Protein AF-A0A7R9R1B5-F1 (afdb_monomer_lite)

Sequence (113 aa):
LSDPQERVQSIYAHIGKLPRANYDLLERLVFHLARVAQQESANRMTANSLAIVFAPCILRTDKVMQMQDKLSDIGKQTVERMAQIKDTLADIDILDTACHTASSRLSSLRLSK

InterPro domains:
  IPR000198 Rho GTPase-activating protein domain [PF00620] (2-62)
  IPR000198 Rho GTPase-activating protein domain [PS50238] (1-90)
  IPR008936 Rho GTPase activation protein [G3DSA:1.10.555.10] (1-97)
  IPR008936 Rho GTPase activation protein [SSF48350] (2-82)
  IPR046987 Unconventional class IX myosin [PTHR46184] (1-112)

Foldseek 3Di:
DPDPVVVVVVVVVVLVPDDPVLSVVVVVVVVVLVVVQVCCVPVVDHNVNCCVVCVCVSVPDPVVVVVVVVVVVVVVVVVVVVVVVVVVVVVVVVVVVVVVVVVVVVVVVVVVD

Radius of gyration: 32.9 Å; chains: 1; bounding box: 54×36×96 Å

pLDDT: mean 89.48, std 11.04, range [51.44, 98.5]

Secondary structure (DSSP, 8-state):
--SHHHHHHHHHHHHTTS-HHHHHHHHHHHHHHHHHHHTHHHH---HHHHHHHHHHHHS---HHHHHHHHHHHHHHHHHHHHHHHHHHHHHHHHHHHHHHHHHHHHHHHHH--

Organism: NCBI:txid334625

Structure (mmCIF, N/CA/C/O backbone):
data_AF-A0A7R9R1B5-F1
#
_entry.id   AF-A0A7R9R1B5-F1
#
loop_
_atom_site.group_PDB
_atom_site.id
_atom_site.type_symbol
_atom_site.label_atom_id
_atom_site.label_alt_id
_atom_site.label_comp_id
_atom_site.label_asym_id
_atom_site.label_entity_id
_atom_site.label_seq_id
_atom_site.pdbx_PDB_ins_code
_atom_site.Cartn_x
_atom_site.Cartn_y
_atom_site.Cartn_z
_atom_site.occupancy
_atom_site.B_iso_or_equiv
_atom_site.auth_seq_id
_atom_site.auth_comp_id
_atom_site.auth_asym_id
_atom_site.auth_atom_id
_atom_site.pdbx_PDB_model_num
ATOM 1 N N . LEU A 1 1 ? 5.996 -4.292 12.915 1.00 61.12 1 LEU A N 1
ATOM 2 C CA . LEU A 1 1 ? 6.849 -5.019 11.950 1.00 61.12 1 LEU A CA 1
ATOM 3 C C . LEU A 1 1 ? 8.125 -4.212 11.771 1.00 61.12 1 LEU A C 1
ATOM 5 O O . LEU A 1 1 ? 8.113 -3.236 11.026 1.00 61.12 1 LEU A O 1
ATOM 9 N N . SER A 1 2 ? 9.159 -4.545 12.541 1.00 83.06 2 SER A N 1
ATOM 10 C CA . SER A 1 2 ? 10.430 -3.803 12.556 1.00 83.06 2 SER A CA 1
ATOM 11 C C . SER A 1 2 ? 11.424 -4.352 11.530 1.00 83.06 2 SER A C 1
ATOM 13 O O . SER A 1 2 ? 12.260 -3.601 11.037 1.00 83.06 2 SER A O 1
ATOM 15 N N . ASP A 1 3 ? 11.295 -5.630 11.163 1.00 92.69 3 ASP A N 1
ATOM 16 C CA . ASP A 1 3 ? 12.121 -6.274 10.146 1.00 92.69 3 ASP A CA 1
ATOM 17 C C . ASP A 1 3 ? 11.570 -6.029 8.721 1.00 92.69 3 ASP A C 1
ATOM 19 O O . ASP A 1 3 ? 10.386 -6.277 8.453 1.00 92.69 3 ASP A O 1
ATOM 23 N N . PRO A 1 4 ? 12.396 -5.539 7.776 1.00 91.44 4 PRO A N 1
ATOM 24 C CA . PRO A 1 4 ? 12.010 -5.402 6.378 1.00 91.44 4 PRO A CA 1
ATOM 25 C C . PRO A 1 4 ? 11.511 -6.699 5.728 1.00 91.44 4 PRO A C 1
ATOM 27 O O . PRO A 1 4 ? 10.579 -6.624 4.926 1.00 91.44 4 PRO A O 1
ATOM 30 N N . GLN A 1 5 ? 12.078 -7.865 6.060 1.00 92.56 5 GLN A N 1
ATOM 31 C CA . GLN A 1 5 ? 11.655 -9.129 5.444 1.00 92.56 5 GLN A CA 1
ATOM 32 C C . GLN A 1 5 ? 10.267 -9.546 5.932 1.00 92.56 5 GLN A C 1
ATOM 34 O O . GLN A 1 5 ? 9.396 -9.836 5.111 1.00 92.56 5 GLN A O 1
ATOM 39 N N . GLU A 1 6 ? 10.001 -9.464 7.236 1.00 94.75 6 GLU A N 1
ATOM 40 C CA . GLU A 1 6 ? 8.655 -9.667 7.787 1.00 94.75 6 GLU A CA 1
ATOM 41 C C . GLU A 1 6 ? 7.609 -8.737 7.154 1.00 94.75 6 GLU A C 1
ATOM 43 O O . GLU A 1 6 ? 6.486 -9.156 6.862 1.00 94.75 6 GLU A O 1
ATOM 48 N N . ARG A 1 7 ? 7.962 -7.468 6.904 1.00 92.00 7 ARG A N 1
ATOM 49 C CA . ARG A 1 7 ? 7.063 -6.519 6.224 1.00 92.00 7 ARG A CA 1
ATOM 50 C C . ARG A 1 7 ? 6.722 -6.984 4.816 1.00 92.00 7 ARG A C 1
ATOM 52 O O . ARG A 1 7 ? 5.553 -6.958 4.439 1.00 92.00 7 ARG A O 1
ATOM 59 N N . VAL A 1 8 ? 7.726 -7.413 4.058 1.00 92.75 8 VAL A N 1
ATOM 60 C CA . VAL A 1 8 ? 7.546 -7.914 2.692 1.00 92.75 8 VAL A CA 1
ATOM 61 C C . VAL A 1 8 ? 6.665 -9.1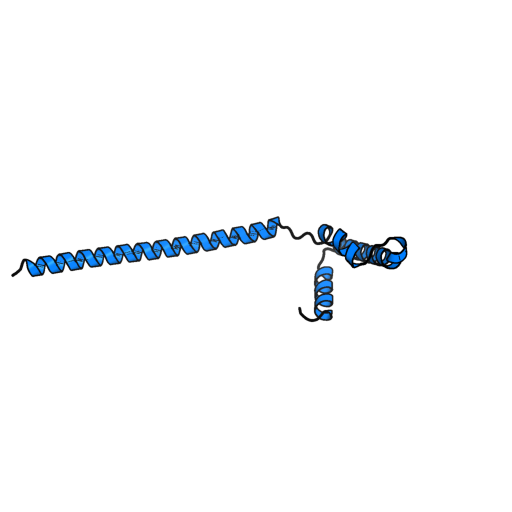63 2.690 1.00 92.75 8 VAL A C 1
ATOM 63 O O . VAL A 1 8 ? 5.689 -9.215 1.944 1.00 92.75 8 VAL A O 1
ATOM 66 N N . GLN A 1 9 ? 6.938 -10.128 3.571 1.00 94.19 9 GLN A N 1
ATOM 67 C CA . GLN A 1 9 ? 6.129 -11.344 3.695 1.00 94.19 9 GLN A CA 1
ATOM 68 C C . GLN A 1 9 ? 4.677 -11.033 4.070 1.00 94.19 9 GLN A C 1
ATOM 70 O O . GLN A 1 9 ? 3.746 -11.562 3.462 1.00 94.19 9 GLN A O 1
ATOM 75 N N . SER A 1 10 ? 4.468 -10.115 5.016 1.00 94.75 10 SER A N 1
ATOM 76 C CA . SER A 1 10 ? 3.129 -9.665 5.391 1.00 94.75 10 SER A CA 1
ATOM 77 C C . SER A 1 10 ? 2.392 -9.035 4.206 1.00 94.75 10 SER A C 1
ATOM 79 O O . SER A 1 10 ? 1.233 -9.368 3.963 1.00 94.75 10 SER A O 1
ATOM 81 N N . ILE A 1 11 ? 3.052 -8.190 3.406 1.00 92.31 11 ILE A N 1
ATOM 82 C CA . ILE A 1 11 ? 2.444 -7.589 2.209 1.00 92.31 11 ILE A CA 1
ATOM 83 C C . ILE A 1 11 ? 2.019 -8.672 1.208 1.00 92.31 11 ILE A C 1
ATOM 85 O O . ILE A 1 11 ? 0.870 -8.663 0.764 1.00 92.31 11 ILE A O 1
ATOM 89 N N . TYR A 1 12 ? 2.888 -9.641 0.904 1.00 94.06 12 TYR A N 1
ATOM 90 C CA . TYR A 1 12 ? 2.540 -10.750 0.007 1.00 94.06 12 TYR A CA 1
ATOM 91 C C . TYR A 1 12 ? 1.366 -11.581 0.530 1.00 94.06 12 TYR A C 1
ATOM 93 O O . TYR A 1 12 ? 0.474 -11.934 -0.242 1.00 94.06 12 TYR A O 1
ATOM 101 N N . ALA A 1 13 ? 1.307 -11.828 1.841 1.00 95.75 13 ALA A N 1
ATOM 102 C CA . ALA A 1 13 ? 0.195 -12.541 2.460 1.00 95.75 13 ALA A CA 1
ATOM 103 C C . ALA A 1 13 ? -1.146 -11.796 2.321 1.00 95.75 13 ALA A C 1
ATOM 105 O O . ALA A 1 13 ? -2.189 -12.437 2.204 1.00 95.75 13 ALA A O 1
ATOM 106 N N . HIS A 1 14 ? -1.148 -10.458 2.321 1.00 92.94 14 HIS A N 1
ATOM 107 C CA . HIS A 1 14 ? -2.362 -9.665 2.088 1.00 92.94 14 HIS A CA 1
ATOM 108 C C . HIS A 1 14 ? -2.739 -9.618 0.607 1.00 92.94 14 HIS A C 1
ATOM 110 O O . HIS A 1 14 ? -3.911 -9.779 0.273 1.00 92.94 14 HIS A O 1
ATOM 116 N N . ILE A 1 15 ? -1.756 -9.459 -0.283 1.00 94.06 15 ILE A N 1
ATOM 117 C CA . ILE A 1 15 ? -1.978 -9.491 -1.734 1.00 94.06 15 ILE A CA 1
ATOM 118 C C . ILE A 1 15 ? -2.579 -10.840 -2.151 1.00 94.06 15 ILE A C 1
ATOM 120 O O . ILE A 1 15 ? -3.541 -10.867 -2.912 1.00 94.06 15 ILE A O 1
ATOM 124 N N . GLY A 1 16 ? -2.091 -11.952 -1.592 1.00 94.25 16 GLY A N 1
ATOM 125 C CA . GLY A 1 16 ? -2.614 -13.295 -1.867 1.00 94.25 16 GLY A CA 1
ATOM 126 C C . GLY A 1 16 ? -4.068 -13.530 -1.434 1.00 94.25 16 GLY A C 1
ATOM 127 O O . GLY A 1 16 ? -4.669 -14.514 -1.853 1.00 94.25 16 GLY A O 1
ATOM 128 N N . LYS A 1 17 ? -4.651 -12.638 -0.621 1.00 96.06 17 LYS A N 1
ATOM 129 C CA . LYS A 1 17 ? -6.064 -12.693 -0.201 1.00 96.06 17 LYS A CA 1
ATOM 130 C C . LYS A 1 17 ? -6.991 -11.856 -1.086 1.00 96.06 17 LYS A C 1
ATOM 132 O O . LYS A 1 17 ? -8.199 -11.856 -0.858 1.00 96.06 17 LYS A O 1
ATOM 137 N N . LEU A 1 18 ? -6.455 -11.116 -2.057 1.00 95.12 18 LEU A N 1
ATOM 138 C CA . LEU A 1 18 ? -7.271 -10.314 -2.963 1.00 95.12 18 LEU A CA 1
ATOM 139 C C . LEU A 1 18 ? -8.147 -11.213 -3.853 1.00 95.12 18 LEU A C 1
ATOM 141 O O . LEU A 1 18 ? -7.714 -12.300 -4.245 1.00 95.12 18 LEU A O 1
ATOM 145 N N . PRO A 1 19 ? -9.352 -10.754 -4.246 1.00 97.69 19 PRO A N 1
ATOM 146 C CA . PRO A 1 19 ? -10.121 -11.409 -5.296 1.00 97.69 19 PRO A CA 1
ATOM 147 C C . PRO A 1 19 ? -9.272 -11.597 -6.556 1.00 97.69 19 PRO A C 1
ATOM 149 O O . PRO A 1 19 ? -8.472 -10.725 -6.903 1.00 97.69 19 PRO A O 1
ATOM 152 N N . ARG A 1 20 ? -9.469 -12.715 -7.266 1.00 96.06 20 ARG A N 1
ATOM 153 C CA . ARG A 1 20 ? -8.600 -13.130 -8.381 1.00 96.06 20 ARG A CA 1
ATOM 154 C C . ARG A 1 20 ? -8.358 -12.023 -9.412 1.00 96.06 20 ARG A C 1
ATOM 156 O O . ARG A 1 20 ? -7.215 -11.761 -9.765 1.00 96.06 20 ARG A O 1
ATOM 163 N N . ALA A 1 21 ? -9.419 -11.336 -9.833 1.00 96.81 21 ALA A N 1
ATOM 164 C CA . ALA A 1 21 ? -9.326 -10.247 -10.804 1.00 96.81 21 ALA A CA 1
ATOM 165 C C . ALA A 1 21 ? -8.450 -9.079 -10.308 1.00 96.81 21 ALA A C 1
ATOM 167 O O . ALA A 1 21 ? -7.675 -8.511 -11.076 1.00 96.81 21 ALA A O 1
ATOM 168 N N . ASN A 1 22 ? -8.540 -8.738 -9.019 1.00 95.88 22 ASN A N 1
ATOM 169 C CA . ASN A 1 22 ? -7.748 -7.677 -8.401 1.00 95.88 22 ASN A CA 1
ATOM 170 C C . ASN A 1 22 ? -6.281 -8.093 -8.251 1.00 95.88 22 ASN A C 1
ATOM 172 O O . ASN A 1 22 ? -5.400 -7.270 -8.490 1.00 95.88 22 ASN A O 1
ATOM 176 N N . TYR A 1 23 ? -6.023 -9.354 -7.890 1.00 96.44 23 TYR A N 1
ATOM 177 C CA . TYR A 1 23 ? -4.672 -9.913 -7.837 1.00 96.44 23 TYR A CA 1
ATOM 178 C C . TYR A 1 23 ? -3.999 -9.867 -9.215 1.00 96.44 23 TYR A C 1
ATOM 180 O O . TYR A 1 23 ? -2.932 -9.273 -9.349 1.00 96.44 23 TYR A O 1
ATOM 188 N N . ASP A 1 24 ? -4.654 -10.418 -10.245 1.00 97.25 24 ASP A N 1
ATOM 189 C CA . ASP A 1 24 ? -4.107 -10.485 -11.608 1.00 97.25 24 ASP A CA 1
ATOM 190 C C . ASP A 1 24 ? -3.831 -9.075 -12.171 1.00 97.25 24 ASP A C 1
ATOM 192 O O . ASP A 1 24 ? -2.839 -8.843 -12.869 1.00 97.25 24 ASP A O 1
ATOM 196 N N . LEU A 1 25 ? -4.696 -8.102 -11.861 1.00 96.62 25 LEU A N 1
ATOM 197 C CA . LEU A 1 25 ? -4.483 -6.703 -12.232 1.00 96.62 25 LEU A CA 1
ATOM 198 C C . LEU A 1 25 ? -3.286 -6.094 -11.493 1.00 96.62 25 LEU A C 1
ATOM 200 O O . LEU A 1 25 ? -2.444 -5.454 -12.126 1.00 96.62 25 LEU A O 1
ATOM 204 N N . LEU A 1 26 ? -3.217 -6.268 -10.171 1.00 96.19 26 LEU A N 1
ATOM 205 C CA . LEU A 1 26 ? -2.152 -5.703 -9.346 1.00 96.19 26 LEU A CA 1
ATOM 206 C C . LEU A 1 26 ? -0.785 -6.268 -9.744 1.00 96.19 26 LEU A C 1
ATOM 208 O O . LEU A 1 26 ? 0.165 -5.500 -9.875 1.00 96.19 26 LEU A O 1
ATOM 212 N N . GLU A 1 27 ? -0.696 -7.573 -10.001 1.00 95.75 27 GLU A N 1
ATOM 213 C CA . GLU A 1 27 ? 0.521 -8.230 -10.484 1.00 95.75 27 GLU A CA 1
ATOM 214 C C . GLU A 1 27 ? 1.004 -7.602 -11.798 1.00 95.75 27 GLU A C 1
ATOM 216 O O . GLU A 1 27 ? 2.142 -7.130 -11.883 1.00 95.75 27 GLU A O 1
ATOM 221 N N . ARG A 1 28 ? 0.128 -7.515 -12.812 1.00 98.00 28 ARG A N 1
ATOM 222 C CA . ARG A 1 28 ? 0.492 -6.905 -14.102 1.00 98.00 28 ARG A CA 1
ATOM 223 C C . ARG A 1 28 ? 0.872 -5.436 -13.969 1.00 98.00 28 ARG A C 1
ATOM 225 O O . ARG A 1 28 ? 1.791 -4.981 -14.653 1.00 98.00 28 ARG A O 1
ATOM 232 N N . LEU A 1 29 ? 0.177 -4.694 -13.112 1.00 97.25 29 LEU A N 1
ATOM 233 C CA . LEU A 1 29 ? 0.451 -3.282 -12.882 1.00 97.25 29 LEU A CA 1
ATOM 234 C C . LEU A 1 29 ? 1.820 -3.085 -12.226 1.00 97.25 29 LEU A C 1
ATOM 236 O O . LEU A 1 29 ? 2.629 -2.316 -12.739 1.00 97.25 29 LEU A O 1
ATOM 240 N N . VAL A 1 30 ? 2.113 -3.801 -11.139 1.00 96.19 30 VAL A N 1
ATOM 241 C CA . VAL A 1 30 ? 3.409 -3.718 -10.447 1.00 96.19 30 VAL A CA 1
ATOM 242 C C . VAL A 1 30 ? 4.545 -4.146 -11.377 1.00 96.19 30 VAL A C 1
ATOM 244 O O . VAL A 1 30 ? 5.571 -3.468 -11.436 1.00 96.19 30 VAL A O 1
ATOM 247 N N . PHE A 1 31 ? 4.344 -5.199 -12.176 1.00 97.81 31 PHE A N 1
ATOM 248 C CA . PHE A 1 31 ? 5.305 -5.613 -13.198 1.00 97.81 31 PHE A CA 1
ATOM 249 C C . PHE A 1 31 ? 5.576 -4.505 -14.227 1.00 97.81 31 PHE A C 1
ATOM 251 O O . PHE A 1 31 ? 6.729 -4.215 -14.553 1.00 97.81 31 PHE A O 1
ATOM 258 N N . HIS A 1 32 ? 4.529 -3.844 -14.724 1.00 98.19 32 HIS A N 1
ATOM 259 C CA . HIS A 1 32 ? 4.682 -2.725 -15.649 1.00 98.19 32 HIS A CA 1
ATOM 260 C C . HIS A 1 32 ? 5.438 -1.552 -15.009 1.00 98.19 32 HIS A C 1
ATOM 262 O O . HIS A 1 32 ? 6.385 -1.043 -15.605 1.00 98.19 32 HIS A O 1
ATOM 268 N N . LEU A 1 33 ? 5.080 -1.160 -13.783 1.00 98.12 33 LEU A N 1
ATOM 269 C CA . LEU A 1 33 ? 5.745 -0.068 -13.068 1.00 98.12 33 LEU A CA 1
ATOM 270 C C . LEU A 1 33 ? 7.226 -0.368 -12.803 1.00 98.12 33 LEU A C 1
ATOM 272 O O . LEU A 1 33 ? 8.055 0.531 -12.925 1.00 98.12 33 LEU A O 1
ATOM 276 N N . ALA A 1 34 ? 7.586 -1.625 -12.529 1.00 98.06 34 ALA A N 1
ATOM 277 C CA . ALA A 1 34 ? 8.985 -2.034 -12.408 1.00 98.06 34 ALA A CA 1
ATOM 278 C C . ALA A 1 34 ? 9.761 -1.820 -13.719 1.00 98.06 34 ALA A C 1
ATOM 280 O O . ALA A 1 34 ? 10.881 -1.313 -13.698 1.00 98.06 34 ALA A O 1
ATOM 281 N N . ARG A 1 35 ? 9.157 -2.132 -14.874 1.00 98.38 35 ARG A N 1
ATOM 282 C CA . ARG A 1 35 ? 9.765 -1.857 -16.189 1.00 98.38 35 ARG A CA 1
ATOM 283 C C . ARG A 1 35 ? 9.908 -0.362 -16.463 1.00 98.38 35 ARG A C 1
ATOM 285 O O . ARG A 1 35 ? 10.907 0.045 -17.044 1.00 98.38 35 ARG A O 1
ATOM 292 N N . VAL A 1 36 ? 8.937 0.451 -16.042 1.00 98.50 36 VAL A N 1
ATOM 293 C CA . VAL A 1 36 ? 9.031 1.916 -16.140 1.00 98.50 36 VAL A CA 1
ATOM 294 C C . VAL A 1 36 ? 10.193 2.428 -15.286 1.00 98.50 36 VAL A C 1
ATOM 296 O O . VAL A 1 36 ? 11.011 3.189 -15.796 1.00 98.50 36 VAL A O 1
ATOM 299 N N . ALA A 1 37 ? 10.325 1.954 -14.044 1.00 98.38 37 ALA A N 1
ATOM 300 C CA . ALA A 1 37 ? 11.424 2.328 -13.151 1.00 98.38 37 ALA A CA 1
ATOM 301 C C . ALA A 1 37 ? 12.804 1.909 -13.691 1.00 98.38 37 ALA A C 1
ATOM 303 O O . ALA A 1 37 ? 13.777 2.634 -13.543 1.00 98.38 37 ALA A O 1
ATOM 304 N N . GLN A 1 38 ? 12.907 0.769 -14.380 1.00 98.31 38 GLN A N 1
ATOM 305 C CA . GLN A 1 38 ? 14.160 0.355 -15.032 1.00 98.31 38 GLN A CA 1
ATOM 306 C C . GLN A 1 38 ? 14.602 1.301 -16.162 1.00 98.31 38 GLN A C 1
ATOM 308 O O . GLN A 1 38 ? 15.764 1.278 -16.556 1.00 98.31 38 GLN A O 1
ATOM 313 N N . GLN A 1 39 ? 13.692 2.123 -16.692 1.00 98.19 39 GLN A N 1
ATOM 314 C CA . GLN A 1 39 ? 13.964 3.122 -17.731 1.00 98.19 39 GLN A CA 1
ATOM 315 C C . GLN A 1 39 ? 14.119 4.541 -17.149 1.00 98.19 39 GLN A C 1
ATOM 317 O O . GLN A 1 39 ? 13.960 5.527 -17.874 1.00 98.19 39 GLN A O 1
ATOM 322 N N . GLU A 1 40 ? 14.438 4.657 -15.854 1.00 98.12 40 GLU A N 1
ATOM 323 C CA . GLU A 1 40 ? 14.573 5.929 -15.130 1.00 98.12 40 GLU A CA 1
ATOM 324 C C . GLU A 1 40 ? 15.499 6.932 -15.835 1.00 98.12 40 GLU A C 1
ATOM 326 O O . GLU A 1 40 ? 15.192 8.119 -15.883 1.00 98.12 40 GLU A O 1
ATOM 331 N N . SER A 1 41 ? 16.596 6.483 -16.452 1.00 98.06 41 SER A N 1
ATOM 332 C CA . SER A 1 41 ? 17.519 7.375 -17.169 1.00 98.06 41 SER A CA 1
ATOM 333 C C . SER A 1 41 ? 16.859 8.130 -18.332 1.00 98.06 41 SER A C 1
ATOM 335 O O . SER A 1 41 ? 17.249 9.258 -18.631 1.00 98.06 41 SER A O 1
ATOM 337 N N . ALA A 1 42 ? 15.843 7.535 -18.964 1.00 98.25 42 ALA A N 1
ATOM 338 C CA . ALA A 1 42 ? 15.117 8.118 -20.088 1.00 98.25 42 ALA A CA 1
ATOM 339 C C . ALA A 1 42 ? 13.830 8.841 -19.657 1.00 98.25 42 ALA A C 1
ATOM 341 O O . ALA A 1 42 ? 13.502 9.888 -20.212 1.00 98.25 42 ALA A O 1
ATOM 342 N N . ASN A 1 43 ? 13.094 8.302 -18.678 1.00 97.69 43 ASN A N 1
ATOM 343 C CA . ASN A 1 43 ? 11.778 8.821 -18.277 1.00 97.69 43 ASN A CA 1
ATOM 344 C C . ASN A 1 43 ? 11.770 9.589 -16.942 1.00 97.69 43 ASN A C 1
ATOM 346 O O . ASN A 1 43 ? 10.759 10.201 -16.606 1.00 97.69 43 ASN A O 1
ATOM 350 N N . ARG A 1 44 ? 12.887 9.590 -16.204 1.00 97.88 44 ARG A N 1
ATOM 351 C CA . ARG A 1 44 ? 13.086 10.241 -14.895 1.00 97.88 44 ARG A CA 1
ATOM 352 C C . ARG A 1 44 ? 12.178 9.731 -13.770 1.00 97.88 44 ARG A C 1
ATOM 354 O O . ARG A 1 44 ? 12.051 10.383 -12.733 1.00 97.88 44 ARG A O 1
ATOM 361 N N . MET A 1 45 ? 11.536 8.583 -13.954 1.00 98.31 45 MET A N 1
ATOM 362 C CA . MET A 1 45 ? 10.630 7.990 -12.979 1.00 98.31 45 MET A CA 1
ATOM 363 C C . MET A 1 45 ? 11.357 6.921 -12.162 1.00 98.31 45 MET A C 1
ATOM 365 O O . MET A 1 45 ? 11.613 5.826 -12.651 1.00 98.31 45 MET A O 1
ATOM 369 N N . THR A 1 46 ? 11.646 7.229 -10.896 1.00 98.31 46 THR A N 1
ATOM 370 C CA . THR A 1 46 ? 12.156 6.257 -9.917 1.00 98.31 46 THR A CA 1
ATOM 371 C C . THR A 1 46 ? 11.014 5.370 -9.409 1.00 98.31 46 THR A C 1
ATOM 373 O O . THR A 1 46 ? 9.836 5.737 -9.475 1.00 98.31 46 THR A O 1
ATOM 376 N N . ALA A 1 47 ? 11.339 4.234 -8.785 1.00 97.50 47 ALA A N 1
ATOM 377 C CA . ALA A 1 47 ? 10.339 3.428 -8.074 1.00 97.50 47 ALA A CA 1
ATOM 378 C C . ALA A 1 47 ? 9.572 4.246 -7.012 1.00 97.50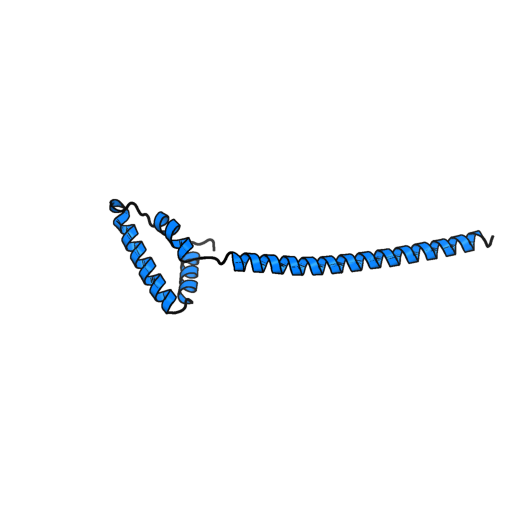 47 ALA A C 1
ATOM 380 O O . ALA A 1 47 ? 8.369 4.061 -6.832 1.00 97.50 47 ALA A O 1
ATOM 381 N N . ASN A 1 48 ? 10.249 5.191 -6.348 1.00 97.38 48 ASN A N 1
ATOM 382 C CA . ASN A 1 48 ? 9.635 6.056 -5.344 1.00 97.38 48 ASN A CA 1
ATOM 383 C C . ASN A 1 48 ? 8.668 7.079 -5.965 1.00 97.38 48 ASN A C 1
ATOM 385 O O . ASN A 1 48 ? 7.560 7.248 -5.461 1.00 97.38 48 ASN A O 1
ATOM 389 N N . SER A 1 49 ? 9.036 7.735 -7.074 1.00 97.69 49 SER A N 1
ATOM 390 C CA . SER A 1 49 ? 8.133 8.698 -7.725 1.00 97.69 49 SER A CA 1
ATOM 391 C C . SER A 1 49 ? 6.897 8.011 -8.310 1.00 97.69 49 SER A C 1
ATOM 393 O O . SER A 1 49 ? 5.791 8.535 -8.187 1.00 97.69 49 SER A O 1
ATOM 395 N N . LEU A 1 50 ? 7.051 6.802 -8.858 1.00 97.94 50 LEU A N 1
ATOM 396 C CA . LEU A 1 50 ? 5.921 5.973 -9.281 1.00 97.94 50 LEU A CA 1
ATOM 397 C C . LEU A 1 50 ? 5.034 5.586 -8.091 1.00 97.94 50 LEU A C 1
ATOM 399 O O . LEU A 1 50 ? 3.815 5.713 -8.179 1.00 97.94 50 LEU A O 1
ATOM 403 N N . ALA A 1 51 ? 5.618 5.173 -6.962 1.00 95.44 51 ALA A N 1
ATOM 404 C CA . ALA A 1 51 ? 4.852 4.850 -5.760 1.00 95.44 51 ALA A CA 1
ATOM 405 C C . ALA A 1 51 ? 4.031 6.051 -5.258 1.00 95.44 51 ALA A C 1
ATOM 407 O O . ALA A 1 51 ? 2.858 5.881 -4.936 1.00 95.44 51 ALA A O 1
ATOM 408 N N . ILE A 1 52 ? 4.594 7.264 -5.264 1.00 95.12 52 ILE A N 1
ATOM 409 C CA . ILE A 1 52 ? 3.885 8.494 -4.867 1.00 95.12 52 ILE A CA 1
ATOM 410 C C . ILE A 1 52 ? 2.637 8.735 -5.730 1.00 95.12 52 ILE A C 1
ATOM 412 O O . ILE A 1 52 ? 1.589 9.101 -5.200 1.00 95.12 52 ILE A O 1
ATOM 416 N N . VAL A 1 53 ? 2.727 8.515 -7.045 1.00 94.44 53 VAL A N 1
ATOM 417 C CA . VAL A 1 53 ? 1.612 8.755 -7.978 1.00 94.44 53 VAL A CA 1
ATOM 418 C C . VAL A 1 53 ? 0.562 7.644 -7.916 1.00 94.44 53 VAL A C 1
ATOM 420 O O . VAL A 1 53 ? -0.638 7.917 -7.922 1.00 94.44 53 VAL A O 1
ATOM 423 N N . PHE A 1 54 ? 0.995 6.384 -7.864 1.00 94.81 54 PHE A N 1
ATOM 424 C CA . PHE A 1 54 ? 0.102 5.236 -8.028 1.00 94.81 54 PHE A CA 1
ATOM 425 C C . PHE A 1 54 ? -0.452 4.687 -6.711 1.00 94.81 54 PHE A C 1
ATOM 427 O O . PHE A 1 54 ? -1.589 4.209 -6.700 1.00 94.81 54 PHE A O 1
ATOM 434 N N . ALA A 1 55 ? 0.280 4.773 -5.594 1.00 92.06 55 ALA A N 1
ATOM 435 C CA . ALA A 1 55 ? -0.199 4.253 -4.311 1.00 92.06 55 ALA A CA 1
ATOM 436 C C . ALA A 1 55 ? -1.555 4.852 -3.882 1.00 92.06 55 ALA A C 1
ATOM 438 O O . ALA A 1 55 ? -2.417 4.069 -3.484 1.00 92.06 55 ALA A O 1
ATOM 439 N N . PRO A 1 56 ? -1.829 6.168 -4.030 1.00 88.88 56 PRO A N 1
ATOM 440 C CA . PRO A 1 56 ? -3.140 6.733 -3.700 1.00 88.88 56 PRO A CA 1
ATOM 441 C C . PRO A 1 56 ? -4.284 6.176 -4.553 1.00 88.88 56 PRO A C 1
ATOM 443 O O . PRO A 1 56 ? -5.416 6.089 -4.088 1.00 88.88 56 PRO A O 1
ATOM 446 N N . CYS A 1 57 ? -4.008 5.800 -5.801 1.00 87.94 57 CYS A N 1
ATOM 447 C CA . CYS A 1 57 ? -5.013 5.285 -6.726 1.00 87.94 57 CYS A CA 1
ATOM 448 C C . CYS A 1 57 ? -5.307 3.797 -6.501 1.00 87.94 57 CYS A C 1
ATOM 450 O O . CYS A 1 57 ? -6.438 3.373 -6.733 1.00 87.94 57 CYS A O 1
ATOM 452 N N . ILE A 1 58 ? -4.305 3.035 -6.046 1.00 89.50 58 ILE A N 1
ATOM 453 C CA . ILE A 1 58 ? -4.369 1.581 -5.839 1.00 89.50 58 ILE A CA 1
ATOM 454 C C . ILE A 1 58 ? -4.821 1.232 -4.415 1.00 89.50 58 ILE A C 1
ATOM 456 O O . ILE A 1 58 ? -5.670 0.367 -4.233 1.00 89.50 58 ILE A O 1
ATOM 460 N N . LEU A 1 59 ? -4.256 1.897 -3.403 1.00 84.75 59 LEU A N 1
ATOM 461 C CA . LEU A 1 59 ? -4.399 1.550 -1.984 1.00 84.75 59 LEU A CA 1
ATOM 462 C C . LEU A 1 59 ? -5.359 2.486 -1.246 1.00 84.75 59 LEU A C 1
ATOM 464 O O . LEU A 1 59 ? -5.153 2.746 -0.058 1.00 84.75 59 LEU A O 1
ATOM 468 N N . ARG A 1 60 ? -6.367 3.039 -1.941 1.00 77.69 60 ARG A N 1
ATOM 469 C CA . ARG A 1 60 ? -7.321 3.984 -1.341 1.00 77.69 60 ARG A CA 1
ATOM 470 C C . ARG A 1 60 ? -7.798 3.442 -0.003 1.00 77.69 60 ARG A C 1
ATOM 472 O O . ARG A 1 60 ? -8.472 2.423 0.070 1.00 77.69 60 ARG A O 1
ATOM 479 N N . THR A 1 61 ? -7.423 4.141 1.055 1.00 62.50 61 THR A N 1
ATOM 480 C CA . THR A 1 61 ? -8.016 3.928 2.362 1.00 62.50 61 THR A CA 1
ATOM 481 C C . THR A 1 61 ? -9.307 4.719 2.337 1.00 62.50 61 THR A C 1
ATOM 483 O O . THR A 1 61 ? -9.268 5.931 2.107 1.00 62.50 61 THR A O 1
ATOM 486 N N . ASP A 1 62 ? -10.445 4.052 2.508 1.00 62.00 62 ASP A N 1
ATOM 487 C CA . ASP A 1 62 ? -11.730 4.733 2.594 1.00 62.00 62 ASP A CA 1
ATOM 488 C C . ASP A 1 62 ? -11.705 5.668 3.805 1.00 62.00 62 ASP A C 1
ATOM 490 O O . ASP A 1 62 ? -11.988 5.281 4.938 1.00 62.00 62 ASP A O 1
ATOM 494 N N . LYS A 1 63 ? -11.344 6.938 3.574 1.00 59.03 63 LYS A N 1
ATOM 495 C CA . LYS A 1 63 ? -11.399 7.993 4.595 1.00 59.03 63 LYS A CA 1
ATOM 496 C C . LYS A 1 63 ? -12.789 8.054 5.228 1.00 59.03 63 LYS A C 1
ATOM 498 O O . LYS A 1 63 ? -12.904 8.375 6.402 1.00 59.03 63 LYS A O 1
ATOM 503 N N . VAL A 1 64 ? -13.826 7.724 4.457 1.00 58.47 64 VAL A N 1
ATOM 504 C CA . VAL A 1 64 ? -15.214 7.628 4.918 1.00 58.47 64 VAL A CA 1
ATOM 505 C C . VAL A 1 64 ? -15.375 6.530 5.969 1.00 58.47 64 VAL A C 1
ATOM 507 O O . VAL A 1 64 ? -15.914 6.809 7.033 1.00 58.47 64 VAL A O 1
ATOM 510 N N . MET A 1 65 ? -14.834 5.334 5.728 1.00 58.12 65 MET A N 1
ATOM 511 C CA . MET A 1 65 ? -14.891 4.216 6.673 1.00 58.12 65 MET A CA 1
ATOM 512 C C . MET A 1 65 ? -14.125 4.543 7.965 1.00 58.12 65 MET A C 1
ATOM 514 O O . MET A 1 65 ? -14.662 4.392 9.055 1.00 58.12 65 MET A O 1
ATOM 518 N N . GLN A 1 66 ? -12.938 5.157 7.856 1.00 60.34 66 GLN A N 1
ATOM 519 C CA . GLN A 1 66 ? -12.184 5.616 9.034 1.00 60.34 66 GLN A CA 1
ATOM 520 C C . GLN A 1 66 ? -12.893 6.720 9.836 1.00 60.34 66 GLN A C 1
ATOM 522 O O . GLN A 1 66 ? -12.737 6.792 11.055 1.00 60.34 66 GLN A O 1
ATOM 527 N N . MET A 1 67 ? -13.631 7.621 9.182 1.00 60.88 67 MET A N 1
ATOM 528 C CA . MET A 1 67 ? -14.427 8.635 9.882 1.00 60.88 67 MET A CA 1
ATOM 529 C C . MET A 1 67 ? -15.661 8.019 10.543 1.00 60.88 67 MET A C 1
ATOM 531 O O . MET A 1 67 ? -16.011 8.415 11.651 1.00 60.88 67 MET A O 1
ATOM 535 N N . GLN A 1 68 ? -16.294 7.042 9.896 1.00 64.81 68 GLN A N 1
ATOM 536 C CA . GLN A 1 68 ? -17.467 6.351 10.421 1.00 64.81 68 GLN A CA 1
ATOM 537 C C . GLN A 1 68 ? -17.129 5.543 11.681 1.00 64.81 68 GLN A C 1
ATOM 539 O O . GLN A 1 68 ? -17.853 5.646 12.672 1.00 64.81 68 GLN A O 1
ATOM 544 N N . ASP A 1 69 ? -15.983 4.857 11.692 1.00 69.12 69 ASP A N 1
ATOM 545 C CA . ASP A 1 69 ? -15.482 4.142 12.871 1.00 69.12 69 ASP A CA 1
ATOM 546 C C . ASP A 1 69 ? -15.244 5.107 14.044 1.00 69.12 69 ASP A C 1
ATOM 548 O O . ASP A 1 69 ? -15.762 4.897 15.143 1.00 69.12 69 ASP A O 1
ATOM 552 N N . LYS A 1 70 ? -14.571 6.241 13.796 1.00 71.31 70 LYS A N 1
ATOM 553 C CA . LYS A 1 70 ? -14.325 7.273 14.822 1.00 71.31 70 LYS A CA 1
ATOM 554 C C . LYS A 1 70 ? -15.610 7.891 15.376 1.00 71.31 70 LYS A C 1
ATOM 556 O O . LYS A 1 70 ? -15.699 8.144 16.574 1.00 71.31 70 LYS A O 1
ATOM 561 N N . LEU A 1 71 ? -16.601 8.149 14.522 1.00 78.69 71 LEU A N 1
ATOM 562 C CA . LEU A 1 71 ? -17.896 8.690 14.948 1.00 78.69 71 LEU A CA 1
ATOM 563 C C . LEU A 1 71 ? -18.681 7.678 15.795 1.00 78.69 71 LEU A C 1
ATOM 565 O O . LEU A 1 71 ? -19.354 8.073 16.747 1.00 78.69 71 LEU A O 1
ATOM 569 N N . SER A 1 72 ? -18.565 6.382 15.488 1.00 77.75 72 SER A N 1
ATOM 570 C CA . SER A 1 72 ? -19.222 5.321 16.256 1.00 77.75 72 SER A CA 1
ATOM 571 C C . SER A 1 72 ? -18.674 5.196 17.685 1.00 77.75 72 SER A C 1
ATOM 573 O O . SER A 1 72 ? -19.451 5.033 18.629 1.00 77.75 72 SER A O 1
ATOM 575 N N . ASP A 1 73 ? -17.361 5.364 17.865 1.00 82.94 73 ASP A N 1
ATOM 576 C CA . ASP A 1 73 ? -16.714 5.311 19.180 1.00 82.94 73 ASP A CA 1
ATOM 577 C C . ASP A 1 73 ? -17.067 6.523 20.048 1.00 82.94 73 ASP A C 1
ATOM 579 O O . ASP A 1 73 ? -17.357 6.371 21.237 1.00 82.94 73 ASP A O 1
ATOM 583 N N . ILE A 1 74 ? -17.141 7.718 19.450 1.00 85.50 74 ILE A N 1
ATOM 584 C CA . ILE A 1 74 ? -17.614 8.925 20.147 1.00 85.50 74 ILE A CA 1
ATOM 585 C C . ILE A 1 74 ? -19.050 8.721 20.649 1.00 85.50 74 ILE A C 1
ATOM 587 O O . ILE A 1 74 ? -19.371 9.106 21.777 1.00 85.50 74 ILE A O 1
ATOM 591 N N . GLY A 1 75 ? -19.909 8.086 19.844 1.00 83.25 75 GLY A N 1
ATOM 592 C CA . GLY A 1 75 ? -21.278 7.753 20.235 1.00 83.25 75 GLY A CA 1
ATOM 593 C C . GLY A 1 75 ? -21.335 6.879 21.491 1.00 83.25 75 GLY A C 1
ATOM 594 O O . GLY A 1 75 ? -22.024 7.228 22.449 1.00 83.25 75 GLY A O 1
ATOM 595 N N . LYS A 1 76 ? -20.558 5.789 21.530 1.00 86.31 76 LYS A N 1
ATOM 596 C CA . LYS A 1 76 ? -20.484 4.887 22.694 1.00 86.31 76 LYS A CA 1
ATOM 597 C C . LYS A 1 76 ? -19.965 5.599 23.943 1.00 86.31 76 LYS A C 1
ATOM 599 O O . LYS A 1 76 ? -20.607 5.540 24.989 1.00 86.31 76 LYS A O 1
ATOM 604 N N . GLN A 1 77 ? -18.865 6.342 23.811 1.00 88.88 77 GLN A N 1
ATOM 605 C CA . GLN A 1 77 ? -18.273 7.082 24.927 1.00 88.88 77 GLN A CA 1
ATOM 606 C C . GLN A 1 77 ? -19.230 8.146 25.492 1.00 88.88 77 GLN A C 1
ATOM 608 O O . GLN A 1 77 ? -19.260 8.391 26.699 1.00 88.88 77 GLN A O 1
ATOM 613 N N . THR A 1 78 ? -20.031 8.781 24.632 1.00 88.31 78 THR A N 1
ATOM 614 C CA . THR A 1 78 ? -21.028 9.776 25.055 1.00 88.31 78 THR A CA 1
ATOM 615 C C . THR A 1 78 ? -22.137 9.128 25.881 1.00 88.31 78 THR A C 1
ATOM 617 O O . THR A 1 78 ? -22.519 9.676 26.913 1.00 88.31 78 THR A O 1
ATOM 620 N N . VAL A 1 79 ? -22.621 7.950 25.476 1.00 91.81 79 VAL A N 1
ATOM 621 C CA . VAL A 1 79 ? -23.636 7.194 26.230 1.00 91.81 79 VAL A CA 1
ATOM 622 C C . VAL A 1 79 ? -23.097 6.760 27.597 1.00 91.81 79 VAL A C 1
ATOM 624 O O . VAL A 1 79 ? -23.778 6.956 28.603 1.00 91.81 79 VAL A O 1
ATOM 627 N N . GLU A 1 80 ? -21.863 6.255 27.658 1.00 90.94 80 GLU A N 1
ATOM 628 C CA . GLU A 1 80 ? -21.214 5.881 28.923 1.00 90.94 80 GLU A CA 1
ATOM 629 C C . GLU A 1 80 ? -21.037 7.080 29.865 1.00 90.94 80 GLU A C 1
ATOM 631 O O . GLU A 1 80 ? -21.368 6.989 31.048 1.00 90.94 80 GLU A O 1
ATOM 636 N N . ARG A 1 81 ? -20.591 8.237 29.353 1.00 91.25 81 ARG A N 1
ATOM 637 C CA . ARG A 1 81 ? -20.508 9.466 30.162 1.00 91.25 81 ARG A CA 1
ATOM 638 C C . ARG A 1 81 ? -21.867 9.910 30.685 1.00 91.25 81 ARG A C 1
ATOM 640 O O . ARG A 1 81 ? -21.960 10.354 31.824 1.00 91.25 81 ARG A O 1
ATOM 647 N N . MET A 1 82 ? -22.915 9.818 29.869 1.00 92.19 82 MET A N 1
ATOM 648 C CA . MET A 1 82 ? -24.264 10.199 30.291 1.00 92.19 82 MET A CA 1
ATOM 649 C C . MET A 1 82 ? -24.782 9.293 31.414 1.00 92.19 82 MET A C 1
ATOM 651 O O . MET A 1 82 ? -25.443 9.790 32.324 1.00 92.19 82 MET A O 1
ATOM 655 N N . ALA A 1 83 ? -24.451 7.998 31.390 1.00 92.81 83 ALA A N 1
ATOM 656 C CA . ALA A 1 83 ? -24.754 7.085 32.491 1.00 92.81 83 ALA A CA 1
ATOM 657 C C . ALA A 1 83 ? -24.020 7.493 33.783 1.00 92.81 83 ALA A C 1
ATOM 659 O O . ALA A 1 83 ? -24.664 7.682 34.809 1.00 92.81 83 ALA A O 1
ATOM 660 N N . GLN A 1 84 ? -22.713 7.771 33.710 1.00 94.50 84 GLN A N 1
ATOM 661 C CA . GLN A 1 84 ? -21.925 8.229 34.868 1.00 94.50 84 GLN A CA 1
ATOM 662 C C . GLN A 1 84 ? -22.439 9.547 35.469 1.00 94.50 84 GLN A C 1
ATOM 664 O O . GLN A 1 84 ? -22.436 9.726 36.688 1.00 94.50 84 GLN A O 1
ATOM 669 N N . ILE A 1 85 ? -22.902 10.478 34.626 1.00 95.00 85 ILE A N 1
ATOM 670 C CA . ILE A 1 85 ? -23.503 11.738 35.088 1.00 95.00 85 ILE A CA 1
ATOM 671 C C . ILE A 1 85 ? -24.807 11.462 35.844 1.00 95.00 85 ILE A C 1
ATOM 673 O O . ILE A 1 85 ? -25.052 12.095 36.869 1.00 95.00 85 ILE A O 1
ATOM 677 N N . LYS A 1 86 ? -25.635 10.518 35.376 1.00 94.94 86 LYS A N 1
ATOM 678 C CA . LYS A 1 86 ? -26.872 10.140 36.076 1.00 94.94 86 LYS A CA 1
ATOM 679 C C . LYS A 1 86 ? -26.600 9.533 37.448 1.00 94.94 86 LYS A C 1
ATOM 681 O O . LYS A 1 86 ? -27.283 9.915 38.392 1.00 94.94 86 LYS A O 1
ATOM 686 N N . ASP A 1 87 ? -25.610 8.654 37.556 1.00 95.56 87 ASP A N 1
ATOM 687 C CA . ASP A 1 87 ? -25.240 8.043 38.837 1.00 95.56 87 ASP A CA 1
ATOM 688 C C . ASP A 1 87 ? -24.756 9.115 39.824 1.00 95.56 87 ASP A C 1
ATOM 690 O O . ASP A 1 87 ? -25.257 9.214 40.940 1.00 95.56 87 ASP A O 1
ATOM 694 N N . THR A 1 88 ? -23.887 10.020 39.360 1.00 94.19 88 THR A N 1
ATOM 695 C CA . THR A 1 88 ? -23.415 11.158 40.168 1.00 94.19 88 THR A CA 1
ATOM 696 C C . THR A 1 88 ? -24.567 12.049 40.650 1.00 94.19 88 THR A C 1
ATOM 698 O O . THR A 1 88 ? -24.555 12.530 41.780 1.00 94.19 88 THR A O 1
ATOM 701 N N . LEU A 1 89 ? -25.573 12.294 39.803 1.00 94.75 89 LEU A N 1
ATOM 702 C CA . LEU A 1 89 ? -26.746 13.088 40.182 1.00 94.75 89 LEU A CA 1
ATOM 703 C C . LEU A 1 89 ? -27.598 12.388 41.248 1.00 94.75 89 LEU A C 1
ATOM 705 O O . LEU A 1 89 ? -28.109 13.060 42.142 1.00 94.75 89 LEU A O 1
ATOM 709 N N 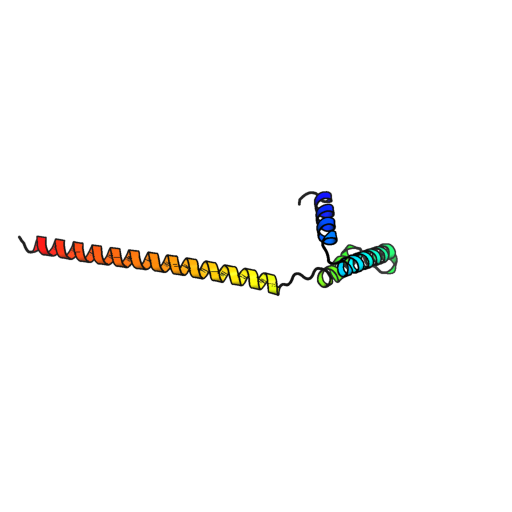. ALA A 1 90 ? -27.733 11.062 41.176 1.00 94.50 90 ALA A N 1
ATOM 710 C CA . ALA A 1 90 ? -28.446 10.288 42.188 1.00 94.50 90 ALA A CA 1
ATOM 711 C C . ALA A 1 90 ? -27.723 10.328 43.544 1.00 94.50 90 ALA A C 1
ATOM 713 O O . ALA A 1 90 ? -28.365 10.505 44.578 1.00 94.50 90 ALA A O 1
ATOM 714 N N . ASP A 1 91 ? -26.391 10.250 43.543 1.00 95.56 91 ASP A N 1
ATOM 715 C CA . ASP A 1 91 ? -25.592 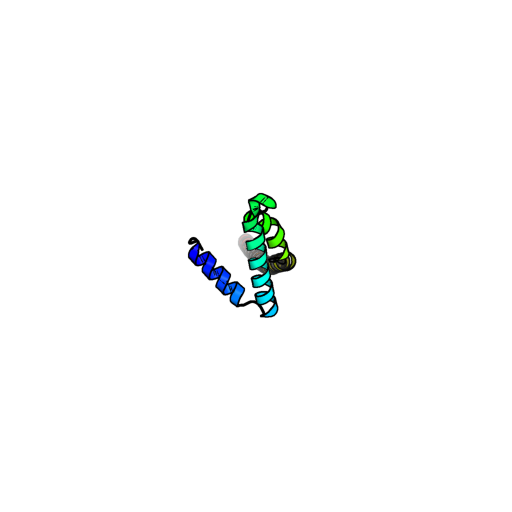10.360 44.767 1.00 95.56 91 ASP A CA 1
ATOM 716 C C . ASP A 1 91 ? -25.766 11.726 45.453 1.00 95.56 91 ASP A C 1
ATOM 718 O O . ASP A 1 91 ? -25.847 11.802 46.682 1.00 95.56 91 ASP A O 1
ATOM 722 N N . ILE A 1 92 ? -25.867 12.808 44.671 1.00 93.31 92 ILE A N 1
ATOM 723 C CA . ILE A 1 92 ? -26.122 14.159 45.196 1.00 93.31 92 ILE A CA 1
ATOM 724 C C . ILE A 1 92 ? -27.497 14.233 45.874 1.00 93.31 92 ILE A C 1
ATOM 726 O O . ILE A 1 92 ? -27.598 14.776 46.973 1.00 93.31 92 ILE A O 1
ATOM 730 N N . ASP A 1 93 ? -28.537 13.664 45.262 1.00 92.94 93 ASP A N 1
ATOM 731 C CA . ASP A 1 93 ? -29.902 13.652 45.811 1.00 92.94 93 ASP A CA 1
ATOM 732 C C . ASP A 1 93 ? -29.993 12.869 47.135 1.00 92.94 93 ASP A C 1
ATOM 734 O O . ASP A 1 93 ? -30.603 13.312 48.117 1.00 92.94 93 ASP A O 1
ATOM 738 N N . ILE A 1 94 ? -29.295 11.730 47.205 1.00 94.44 94 ILE A N 1
ATOM 739 C CA . ILE A 1 94 ? -29.168 10.938 48.433 1.00 94.44 94 ILE A CA 1
ATOM 740 C C . ILE A 1 94 ? -28.490 11.765 49.533 1.00 94.44 94 ILE A C 1
ATOM 742 O O . ILE A 1 94 ? -28.952 11.776 50.681 1.00 94.44 94 ILE A O 1
ATOM 746 N N . LEU A 1 95 ? -27.401 12.462 49.199 1.00 91.31 95 LEU A N 1
ATOM 747 C CA . LEU A 1 95 ? -26.647 13.263 50.160 1.00 91.31 95 LEU A CA 1
ATOM 748 C C . LEU A 1 95 ? -27.467 14.450 50.687 1.00 91.31 95 LEU A C 1
ATOM 750 O O . LEU A 1 95 ? -27.428 14.738 51.887 1.00 91.31 95 LEU A O 1
ATOM 754 N N . ASP A 1 96 ? -28.246 15.097 49.821 1.00 92.94 96 ASP A N 1
ATOM 755 C CA . ASP A 1 96 ? -29.123 16.212 50.183 1.00 92.94 96 ASP A CA 1
ATOM 756 C C . ASP A 1 96 ? -30.244 15.757 51.132 1.00 92.94 96 ASP A C 1
ATOM 758 O O . ASP A 1 96 ? -30.449 16.326 52.211 1.00 92.94 96 ASP A O 1
ATOM 762 N N . THR A 1 97 ? -30.878 14.623 50.819 1.00 93.50 97 THR A N 1
ATOM 763 C CA . THR A 1 97 ? -31.894 13.992 51.678 1.00 93.50 97 THR A CA 1
ATOM 764 C C . THR A 1 97 ? -31.335 13.627 53.058 1.00 93.50 97 THR A C 1
ATOM 766 O O . THR A 1 97 ? -31.978 13.860 54.095 1.00 93.50 97 THR A O 1
ATOM 769 N N . ALA A 1 98 ? -30.119 13.074 53.105 1.00 91.56 98 ALA A N 1
ATOM 770 C CA . ALA A 1 98 ? -29.446 12.736 54.355 1.00 91.56 98 ALA A CA 1
ATOM 771 C C . ALA A 1 98 ? -29.145 13.990 55.197 1.00 91.56 98 ALA A C 1
ATOM 773 O O . ALA A 1 98 ? -29.396 13.998 56.408 1.00 91.56 98 ALA A O 1
ATOM 774 N N . CYS A 1 99 ? -28.674 15.068 54.560 1.00 92.00 99 CYS A N 1
ATOM 775 C CA . CYS A 1 99 ? -28.391 16.352 55.203 1.00 92.00 99 CYS A CA 1
ATOM 776 C C . CYS A 1 99 ? -29.655 16.986 55.808 1.00 92.00 99 CYS A C 1
ATOM 778 O O . CYS A 1 99 ? -29.664 17.395 56.978 1.00 92.00 99 CYS A O 1
ATOM 780 N N . HIS A 1 100 ? -30.753 17.000 55.048 1.00 92.94 100 HIS A N 1
ATOM 781 C CA . HIS A 1 100 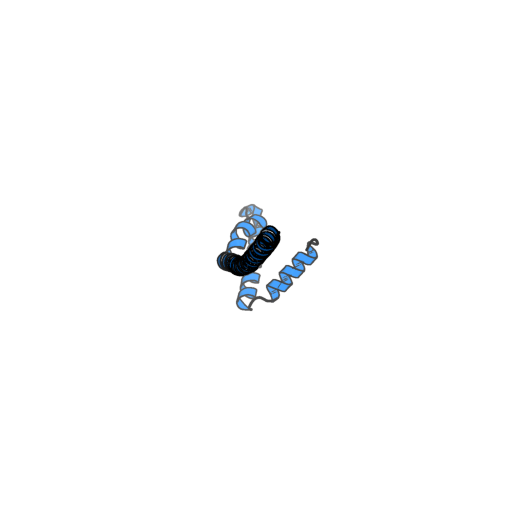? -32.050 17.488 55.513 1.00 92.94 100 HIS A CA 1
ATOM 782 C C . HIS A 1 100 ? -32.570 16.691 56.713 1.00 92.94 100 HIS A C 1
ATOM 784 O O . HIS A 1 100 ? -32.980 17.272 57.724 1.00 92.94 100 HIS A O 1
ATOM 790 N N . THR A 1 101 ? -32.488 15.361 56.646 1.00 93.12 101 THR A N 1
ATOM 791 C CA . THR A 1 101 ? -32.913 14.471 57.737 1.00 93.12 101 THR A CA 1
ATOM 792 C C . THR A 1 101 ? -32.101 14.714 59.011 1.00 93.12 101 THR A C 1
ATOM 794 O O . THR A 1 101 ? -32.667 14.815 60.104 1.00 93.12 101 THR A O 1
ATOM 797 N N . ALA A 1 102 ? -30.777 14.846 58.892 1.00 92.44 102 ALA A N 1
ATOM 798 C CA . ALA A 1 102 ? -29.897 15.127 60.023 1.00 92.44 102 ALA A CA 1
ATOM 799 C C . ALA A 1 102 ? -30.191 16.499 60.651 1.00 92.44 102 ALA A C 1
ATOM 801 O O . ALA A 1 102 ? -30.301 16.605 61.874 1.00 92.44 102 ALA A O 1
ATOM 802 N N . SER A 1 103 ? -30.395 17.529 59.825 1.00 93.00 103 SER A N 1
ATOM 803 C CA . SER A 1 103 ? -30.731 18.882 60.284 1.00 93.00 103 SER A CA 1
ATOM 804 C C . SER A 1 103 ? -32.060 18.923 61.042 1.00 93.00 103 SER A C 1
ATOM 806 O O . SER A 1 103 ? -32.141 19.543 62.102 1.00 93.00 103 SER A O 1
ATOM 808 N N . SER A 1 104 ? -33.079 18.213 60.548 1.00 91.88 104 SER A N 1
ATOM 809 C CA . SER A 1 104 ? -34.386 18.093 61.210 1.00 91.88 104 SER A CA 1
ATOM 810 C C . SER A 1 104 ? -34.294 17.380 62.567 1.00 91.88 104 SER A C 1
ATOM 812 O O . SER A 1 104 ? -34.899 17.810 63.549 1.00 91.88 104 SER A O 1
ATOM 814 N N . ARG A 1 105 ? -33.484 16.318 62.666 1.00 92.56 105 ARG A N 1
ATOM 815 C CA . ARG A 1 105 ? -33.243 15.629 63.945 1.00 92.56 105 ARG A CA 1
ATOM 816 C C . ARG A 1 105 ? -32.462 16.491 64.935 1.00 92.56 105 ARG A C 1
ATOM 818 O O . ARG A 1 105 ? -32.713 16.442 66.135 1.00 92.56 105 ARG A O 1
ATOM 825 N N . LEU A 1 106 ? -31.511 17.286 64.453 1.00 88.69 106 LEU A N 1
ATOM 826 C CA . LEU A 1 106 ? -30.738 18.179 65.311 1.00 88.69 106 LEU A CA 1
ATOM 827 C C . LEU A 1 106 ? -31.603 19.328 65.853 1.00 88.69 106 LEU A C 1
ATOM 829 O O . LEU A 1 106 ? -31.457 19.712 67.013 1.00 88.69 106 LEU A O 1
ATOM 833 N N . SER A 1 107 ? -32.506 19.877 65.035 1.00 88.25 107 SER A N 1
ATOM 834 C CA . SER A 1 107 ? -33.423 20.935 65.467 1.00 88.25 107 SER A CA 1
ATOM 835 C C . SER A 1 107 ? -34.459 20.425 66.468 1.00 88.25 107 SER A C 1
ATOM 837 O O . SER A 1 107 ? -34.706 21.109 67.461 1.00 88.25 107 SER A O 1
ATOM 839 N N . SER A 1 108 ? -34.990 19.209 66.290 1.00 87.38 108 SER A N 1
ATOM 840 C CA . SER A 1 108 ? -35.907 18.607 67.267 1.00 87.38 108 SER A CA 1
ATOM 841 C C . SER A 1 108 ? -35.236 18.360 68.623 1.00 87.38 108 SER A C 1
ATOM 843 O O . SER A 1 108 ? -35.814 18.691 69.656 1.00 87.38 108 SER A O 1
ATOM 845 N N . LEU A 1 109 ?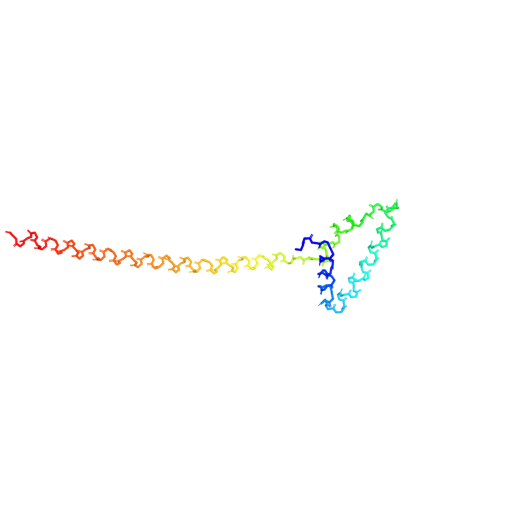 -33.983 17.886 68.643 1.00 87.56 109 LEU A N 1
ATOM 846 C CA . LEU A 1 109 ? -33.204 17.734 69.880 1.00 87.56 109 LEU A CA 1
ATOM 847 C C . LEU A 1 109 ? -32.925 19.073 70.578 1.00 87.56 109 LEU A C 1
ATOM 849 O O . LEU A 1 109 ? -32.934 19.136 71.805 1.00 87.56 109 LEU A O 1
ATOM 853 N N . ARG A 1 110 ? -32.684 20.147 69.813 1.00 82.75 110 ARG A N 1
ATOM 854 C CA . ARG A 1 110 ? -32.454 21.496 70.361 1.00 82.75 110 ARG A CA 1
ATOM 855 C C . ARG A 1 110 ? -33.711 22.133 70.954 1.00 82.75 110 ARG A C 1
ATOM 857 O O . ARG A 1 110 ? -33.575 22.935 71.866 1.00 82.75 110 ARG A O 1
ATOM 864 N N . LEU A 1 111 ? -34.894 21.789 70.444 1.00 74.94 111 LEU A N 1
ATOM 865 C CA . LEU A 1 111 ? -36.190 22.277 70.936 1.00 74.94 111 LEU A CA 1
ATOM 866 C C . LEU A 1 111 ? -36.744 21.455 72.113 1.00 74.94 111 LEU A C 1
ATOM 868 O O . LEU A 1 111 ? -37.670 21.901 72.780 1.00 74.94 111 LEU A O 1
ATOM 872 N N . SER A 1 112 ? -36.200 20.260 72.366 1.00 70.81 112 SER A N 1
ATOM 873 C CA . SER A 1 112 ? -36.636 19.356 73.440 1.00 70.81 112 SER A CA 1
ATOM 874 C C . SER A 1 112 ? -35.933 19.607 74.790 1.00 70.81 112 SER A C 1
ATOM 876 O O . SER A 1 112 ? -35.949 18.729 75.656 1.00 70.81 112 SER A O 1
ATOM 878 N N . LYS A 1 113 ? -35.294 20.768 74.967 1.00 51.44 113 LYS A N 1
ATOM 879 C CA . LYS A 1 113 ? -34.557 21.175 76.170 1.00 51.44 113 LYS A CA 1
ATOM 880 C C . LYS A 1 113 ? -35.030 22.549 76.623 1.00 51.44 113 LYS A C 1
ATOM 882 O O . LYS A 1 113 ? -35.129 22.735 77.853 1.00 51.44 113 LYS A O 1
#